Protein AF-A0A1B3Z9E2-F1 (afdb_monomer_lite)

Organism: NCBI:txid1560345

Structure (mmCIF, N/CA/C/O backbone):
data_AF-A0A1B3Z9E2-F1
#
_entry.id   AF-A0A1B3Z9E2-F1
#
loop_
_atom_site.group_PDB
_atom_site.id
_atom_site.type_symbol
_atom_site.label_atom_id
_atom_site.label_alt_id
_atom_site.label_comp_id
_atom_site.label_asym_id
_atom_site.label_entity_id
_atom_site.label_seq_id
_atom_site.pdbx_PDB_ins_code
_atom_site.Cartn_x
_atom_site.Cartn_y
_atom_site.Cartn_z
_atom_site.occupancy
_atom_site.B_iso_or_equiv
_atom_site.auth_seq_id
_atom_site.auth_comp_id
_atom_site.auth_asym_id
_atom_site.auth_atom_id
_atom_site.pdbx_PDB_model_num
ATOM 1 N N . MET A 1 1 ? 8.200 -17.751 -36.119 1.00 38.03 1 MET A N 1
ATOM 2 C CA . MET A 1 1 ? 8.142 -16.337 -35.688 1.00 38.03 1 MET A CA 1
ATOM 3 C C . MET A 1 1 ? 7.531 -16.308 -34.297 1.00 38.03 1 MET A C 1
ATOM 5 O O . MET A 1 1 ? 6.371 -16.667 -34.163 1.00 38.03 1 MET A O 1
ATOM 9 N N . GLY A 1 2 ? 8.327 -16.031 -33.260 1.00 41.66 2 GLY A N 1
ATOM 10 C CA . GLY A 1 2 ? 7.813 -15.910 -31.889 1.00 41.66 2 GLY A CA 1
ATOM 11 C C . GLY A 1 2 ? 6.979 -14.632 -31.743 1.00 41.66 2 GLY A C 1
ATOM 12 O O . GLY A 1 2 ? 7.278 -13.664 -32.445 1.00 41.66 2 GLY A O 1
ATOM 13 N N . PRO A 1 3 ? 5.933 -14.608 -30.899 1.00 48.88 3 PRO A N 1
ATOM 14 C CA . PRO A 1 3 ? 5.081 -13.432 -30.778 1.00 48.88 3 PRO A CA 1
ATOM 15 C C . PRO A 1 3 ? 5.904 -12.228 -30.313 1.00 48.88 3 PRO A C 1
ATOM 17 O O . PRO A 1 3 ? 6.650 -12.303 -29.331 1.00 48.88 3 PRO A O 1
ATOM 20 N N . ALA A 1 4 ? 5.771 -11.132 -31.062 1.00 44.56 4 ALA A N 1
ATOM 21 C CA . ALA A 1 4 ? 6.327 -9.832 -30.737 1.00 44.56 4 ALA A CA 1
ATOM 22 C C . ALA A 1 4 ? 5.956 -9.474 -29.293 1.00 44.56 4 ALA A C 1
ATOM 24 O O . ALA A 1 4 ? 4.788 -9.456 -28.917 1.00 44.56 4 ALA A O 1
ATOM 25 N N . ARG A 1 5 ? 6.969 -9.245 -28.458 1.00 46.78 5 ARG A N 1
ATOM 26 C CA . ARG A 1 5 ? 6.786 -8.751 -27.095 1.00 46.78 5 ARG A CA 1
ATOM 27 C C . ARG A 1 5 ? 6.365 -7.288 -27.200 1.00 46.78 5 ARG A C 1
ATOM 29 O O . ARG A 1 5 ? 7.228 -6.439 -27.398 1.00 46.78 5 ARG A O 1
ATOM 36 N N . ASP A 1 6 ? 5.069 -7.005 -27.101 1.00 46.88 6 ASP A N 1
ATOM 37 C CA . ASP A 1 6 ? 4.527 -5.645 -27.048 1.00 46.88 6 ASP A CA 1
ATOM 38 C C . ASP A 1 6 ? 5.304 -4.768 -26.040 1.00 46.88 6 ASP A C 1
ATOM 40 O O . ASP A 1 6 ? 5.211 -4.991 -24.827 1.00 46.88 6 ASP A O 1
ATOM 44 N N . PRO A 1 7 ? 6.052 -3.741 -26.490 1.00 50.72 7 PRO A N 1
ATOM 45 C CA . PRO A 1 7 ? 6.825 -2.856 -25.607 1.00 50.72 7 PRO A CA 1
ATOM 46 C C . PRO A 1 7 ? 5.937 -1.887 -24.799 1.00 50.72 7 PRO A C 1
ATOM 48 O O . PRO A 1 7 ? 6.414 -1.184 -23.898 1.00 50.72 7 PRO A O 1
ATOM 51 N N . ASN A 1 8 ? 4.639 -1.873 -25.118 1.00 43.44 8 ASN A N 1
ATOM 52 C CA . ASN A 1 8 ? 3.592 -1.058 -24.510 1.00 43.44 8 ASN A CA 1
ATOM 53 C C . ASN A 1 8 ? 2.615 -1.871 -23.652 1.00 43.44 8 ASN A C 1
ATOM 55 O O . ASN A 1 8 ? 1.510 -1.409 -23.376 1.00 43.44 8 ASN A O 1
ATOM 59 N N . ARG A 1 9 ? 2.999 -3.075 -23.203 1.00 51.78 9 ARG A N 1
ATOM 60 C CA . ARG A 1 9 ? 2.194 -3.804 -22.223 1.00 51.78 9 ARG A CA 1
ATOM 61 C C . ARG A 1 9 ? 2.113 -2.948 -20.961 1.00 51.78 9 ARG A C 1
ATOM 63 O O . ARG A 1 9 ? 3.107 -2.790 -20.252 1.00 51.78 9 ARG A O 1
ATOM 70 N N . ASN A 1 10 ? 0.943 -2.345 -20.759 1.00 43.31 10 ASN A N 1
ATOM 71 C CA . ASN A 1 10 ? 0.553 -1.633 -19.554 1.00 43.31 10 ASN A CA 1
ATOM 72 C C . ASN A 1 10 ? 1.076 -2.454 -18.367 1.00 43.31 10 ASN A C 1
ATOM 74 O O . ASN A 1 10 ? 0.754 -3.639 -18.266 1.00 43.31 10 ASN A O 1
ATOM 78 N N . LEU A 1 11 ? 1.996 -1.891 -17.581 1.00 54.34 11 LEU A N 1
ATOM 79 C CA . LEU A 1 11 ? 2.680 -2.596 -16.496 1.00 54.34 11 LEU A CA 1
ATOM 80 C C . LEU A 1 11 ? 1.664 -2.823 -15.374 1.00 54.34 11 LEU A C 1
ATOM 82 O O . LEU A 1 11 ? 1.611 -2.088 -14.395 1.00 54.34 11 LEU A O 1
ATOM 86 N N . THR A 1 12 ? 0.801 -3.821 -15.551 1.00 54.34 12 THR A N 1
ATOM 87 C CA . THR A 1 12 ? -0.144 -4.259 -14.532 1.00 54.34 12 THR A CA 1
ATOM 88 C C . THR A 1 12 ? 0.653 -5.023 -13.488 1.00 54.34 12 THR A C 1
ATOM 90 O O . THR A 1 12 ? 0.893 -6.223 -13.619 1.00 54.34 12 THR A O 1
ATOM 93 N N . ILE A 1 13 ? 1.127 -4.308 -12.469 1.00 66.00 13 ILE A N 1
ATOM 94 C CA . ILE A 1 13 ? 1.705 -4.937 -11.286 1.00 66.00 13 ILE A CA 1
ATOM 95 C C . ILE A 1 13 ? 0.534 -5.447 -10.455 1.00 66.00 13 ILE A C 1
ATOM 97 O O . ILE A 1 13 ? -0.182 -4.671 -9.826 1.00 66.00 13 ILE A O 1
ATOM 101 N N . ASN A 1 14 ? 0.310 -6.758 -10.513 1.00 65.00 14 ASN A N 1
ATOM 102 C CA . ASN A 1 14 ? -0.758 -7.405 -9.769 1.00 65.00 14 ASN A CA 1
ATOM 103 C C . ASN A 1 14 ? -0.304 -7.569 -8.314 1.00 65.00 14 ASN A C 1
ATOM 105 O O . ASN A 1 14 ? 0.360 -8.540 -7.954 1.00 65.00 14 ASN A O 1
ATOM 109 N N . LEU A 1 15 ? -0.600 -6.564 -7.495 1.00 73.50 15 LEU A N 1
ATOM 110 C CA . LEU A 1 15 ? -0.377 -6.620 -6.058 1.00 73.50 15 LEU A CA 1
ATOM 111 C C . LEU A 1 15 ? -1.547 -7.383 -5.436 1.00 73.50 15 LEU A C 1
ATOM 113 O O . LEU A 1 15 ? -2.674 -6.898 -5.423 1.00 73.50 15 LEU A O 1
ATOM 117 N N . ALA A 1 16 ? -1.278 -8.603 -4.980 1.00 75.94 16 ALA A N 1
ATOM 118 C CA . ALA A 1 16 ? -2.265 -9.411 -4.280 1.00 75.94 16 ALA A CA 1
ATOM 119 C C . ALA A 1 16 ? -2.265 -9.034 -2.789 1.00 75.94 16 ALA A C 1
ATOM 121 O O . ALA A 1 16 ? -1.224 -9.137 -2.124 1.00 75.94 16 ALA A O 1
ATOM 122 N N . PHE A 1 17 ? -3.407 -8.547 -2.304 1.00 78.75 17 PHE A N 1
ATOM 123 C CA . PHE A 1 17 ? -3.625 -8.095 -0.929 1.00 78.75 17 PHE A CA 1
ATOM 124 C C . PHE A 1 17 ? -4.496 -9.113 -0.190 1.00 78.75 17 PHE A C 1
ATOM 126 O O . PHE A 1 17 ? -5.661 -8.866 0.094 1.00 78.75 17 PHE A O 1
ATOM 133 N N . ASP A 1 18 ? -3.940 -10.299 0.037 1.00 79.62 18 ASP A N 1
ATOM 134 C CA . ASP A 1 18 ? -4.629 -11.403 0.707 1.00 79.62 18 ASP A CA 1
ATOM 135 C C . ASP A 1 18 ? -4.357 -11.414 2.218 1.00 79.62 18 ASP A C 1
ATOM 137 O O . ASP A 1 18 ? -3.567 -10.637 2.746 1.00 79.62 18 ASP A O 1
ATOM 141 N N . ASP A 1 19 ? -4.939 -12.383 2.916 1.00 81.69 19 ASP A N 1
ATOM 142 C CA . ASP A 1 19 ? -4.734 -12.618 4.351 1.00 81.69 19 ASP A CA 1
ATOM 143 C C . ASP A 1 19 ? -3.245 -12.724 4.742 1.00 81.69 19 ASP A C 1
ATOM 145 O O . ASP A 1 19 ? -2.799 -12.167 5.741 1.00 81.69 19 ASP A O 1
ATOM 149 N N . ALA A 1 20 ? -2.439 -13.368 3.890 1.00 82.81 20 ALA A N 1
ATOM 150 C CA . ALA A 1 20 ? -0.996 -13.493 4.088 1.00 82.81 20 ALA A CA 1
ATOM 151 C C . ALA A 1 20 ? -0.253 -12.148 4.012 1.00 82.81 20 ALA A C 1
ATOM 153 O O . ALA A 1 20 ? 0.856 -12.029 4.527 1.00 82.81 20 ALA A O 1
ATOM 154 N N . PHE A 1 21 ? -0.830 -11.147 3.341 1.00 84.50 21 PHE A N 1
ATOM 155 C CA . PHE A 1 21 ? -0.288 -9.795 3.322 1.00 84.50 21 PHE A CA 1
ATOM 156 C C . PHE A 1 21 ? -0.539 -9.110 4.669 1.00 84.50 21 PHE A C 1
ATOM 158 O O . PHE A 1 21 ? 0.408 -8.582 5.242 1.00 84.50 21 PHE A O 1
ATOM 165 N N . VAL A 1 22 ? -1.761 -9.204 5.209 1.00 84.00 22 VAL A N 1
ATOM 166 C CA . VAL A 1 22 ? -2.102 -8.705 6.557 1.00 84.00 22 VAL A CA 1
ATOM 167 C C . VAL A 1 22 ? -1.177 -9.321 7.588 1.00 84.00 22 VAL A C 1
ATOM 169 O O . VAL A 1 22 ? -0.385 -8.609 8.180 1.00 84.00 22 VAL A O 1
ATOM 172 N N . GLN A 1 23 ? -1.137 -10.650 7.6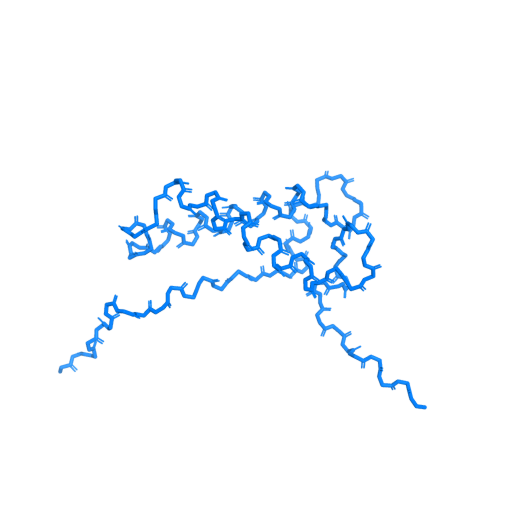82 1.00 85.56 23 GLN A N 1
ATOM 173 C CA . GLN A 1 23 ? -0.307 -11.354 8.668 1.00 8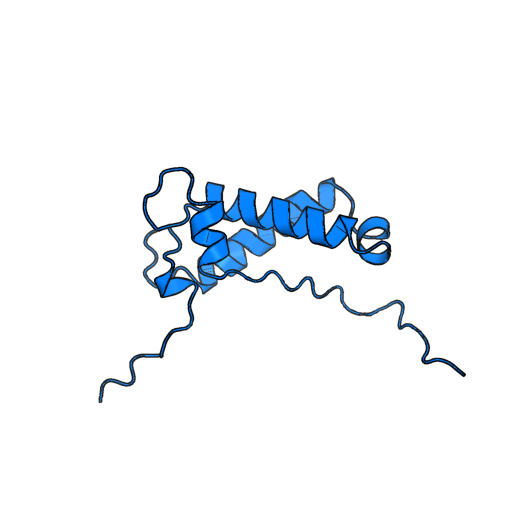5.56 23 GLN A CA 1
ATOM 174 C C . GLN A 1 23 ? 1.194 -11.042 8.577 1.00 85.56 23 GLN A C 1
ATOM 176 O O . GLN A 1 23 ? 1.935 -11.287 9.524 1.00 85.56 23 GLN A O 1
ATOM 181 N N . ARG A 1 24 ? 1.675 -10.564 7.423 1.00 87.38 24 ARG A N 1
ATOM 182 C CA . ARG A 1 24 ? 3.091 -10.246 7.221 1.00 87.38 24 ARG A CA 1
ATOM 183 C C . ARG A 1 24 ? 3.441 -8.796 7.536 1.00 87.38 24 ARG A C 1
ATOM 185 O O . ARG A 1 24 ? 4.605 -8.530 7.830 1.00 87.38 24 ARG A O 1
ATOM 192 N N . TYR A 1 25 ? 2.487 -7.881 7.402 1.00 88.06 25 TYR A N 1
ATOM 193 C CA . TYR A 1 25 ? 2.712 -6.445 7.570 1.00 88.06 25 TYR A CA 1
ATOM 194 C C . TYR A 1 25 ? 1.983 -5.846 8.777 1.00 88.06 25 TYR A C 1
ATOM 196 O O . TYR A 1 25 ? 2.296 -4.712 9.113 1.00 88.06 25 TYR A O 1
ATOM 204 N N . ASP A 1 26 ? 1.096 -6.605 9.423 1.00 87.94 26 ASP A N 1
ATOM 205 C CA . ASP A 1 26 ? 0.483 -6.331 10.727 1.00 87.94 26 ASP A CA 1
ATOM 206 C C . ASP A 1 26 ? 1.557 -6.520 11.804 1.00 87.94 26 ASP A C 1
ATOM 208 O O . ASP A 1 26 ? 1.823 -7.628 12.282 1.00 87.94 26 ASP A O 1
ATOM 212 N N . ALA A 1 27 ? 2.292 -5.442 12.068 1.00 85.12 27 ALA A N 1
ATOM 213 C CA . ALA A 1 27 ? 3.448 -5.449 12.948 1.00 85.12 27 ALA A CA 1
ATOM 214 C C . ALA A 1 27 ? 3.028 -5.408 14.418 1.00 85.12 27 ALA A C 1
ATOM 216 O O . ALA A 1 27 ? 3.761 -5.916 15.272 1.00 85.12 27 ALA A O 1
ATOM 217 N N . ASP A 1 28 ? 1.875 -4.804 14.706 1.00 86.06 28 ASP A N 1
ATOM 218 C CA . ASP A 1 28 ? 1.326 -4.710 16.054 1.00 86.06 28 ASP A CA 1
ATOM 219 C C . ASP A 1 28 ? 0.403 -5.885 16.424 1.00 86.06 28 ASP A C 1
ATOM 221 O O . ASP A 1 28 ? 0.030 -6.020 17.590 1.00 86.06 28 ASP A O 1
ATOM 225 N N . LEU A 1 29 ? 0.138 -6.794 15.476 1.00 85.19 29 LEU A N 1
ATOM 226 C CA . LEU A 1 29 ? -0.728 -7.968 15.628 1.00 85.19 29 LEU A CA 1
ATOM 227 C C . LEU A 1 29 ? -2.159 -7.584 16.027 1.00 85.19 29 LEU A C 1
ATOM 229 O O . LEU A 1 29 ? -2.831 -8.321 16.760 1.00 85.19 29 LEU A O 1
ATOM 233 N N . SER A 1 30 ? -2.628 -6.431 15.549 1.00 86.44 30 SER A N 1
ATOM 234 C CA . SER A 1 30 ? -3.993 -5.951 15.772 1.00 86.44 30 SER A CA 1
ATOM 235 C C . SER A 1 30 ? -5.027 -6.733 14.963 1.00 86.44 30 SER A C 1
ATOM 237 O O . SER A 1 30 ? -6.220 -6.702 15.281 1.00 86.44 30 SER A O 1
ATOM 239 N N . GLY A 1 31 ? -4.590 -7.468 13.937 1.00 84.38 31 GLY A N 1
ATOM 240 C CA . GLY A 1 31 ? -5.449 -8.154 12.978 1.00 84.38 31 GLY A CA 1
ATOM 241 C C . GLY A 1 31 ? -5.943 -7.249 11.845 1.00 84.38 31 GLY A C 1
ATOM 242 O O . GLY A 1 31 ? -6.726 -7.706 11.001 1.00 84.38 31 GLY A O 1
ATOM 243 N N . THR A 1 32 ? -5.495 -5.992 11.802 1.00 89.19 32 THR A N 1
ATOM 244 C CA . THR A 1 32 ? -5.782 -5.026 10.737 1.00 89.19 32 THR A CA 1
ATOM 245 C C . THR A 1 32 ? -4.484 -4.375 10.255 1.00 89.19 32 THR A C 1
ATOM 247 O O . THR A 1 32 ? -3.443 -4.490 10.887 1.00 89.19 32 THR A O 1
ATOM 250 N N . LEU A 1 33 ? -4.507 -3.746 9.078 1.00 89.88 33 LEU A N 1
ATOM 251 C CA . LEU A 1 33 ? -3.379 -2.958 8.585 1.00 89.88 33 LEU A CA 1
ATOM 252 C C . LEU A 1 33 ? -3.703 -1.480 8.668 1.00 89.88 33 LEU A C 1
ATOM 254 O O . LEU A 1 33 ? -4.600 -0.992 7.974 1.00 89.88 33 LEU A O 1
ATOM 258 N N . THR A 1 34 ? -2.903 -0.749 9.429 1.00 90.56 34 THR A N 1
ATOM 259 C CA . THR A 1 34 ? -2.918 0.710 9.382 1.00 90.56 34 THR A CA 1
ATOM 260 C C . THR A 1 34 ? -2.438 1.220 8.012 1.00 90.56 34 THR A C 1
ATOM 262 O O . THR A 1 34 ? -1.776 0.495 7.254 1.00 90.56 34 THR A O 1
ATOM 265 N N . PRO A 1 35 ? -2.707 2.489 7.655 1.00 87.75 35 PRO A N 1
ATOM 266 C CA . PRO A 1 35 ? -2.233 3.071 6.400 1.00 87.75 35 PRO A CA 1
ATOM 267 C C . PRO A 1 35 ? -0.709 2.990 6.247 1.00 87.75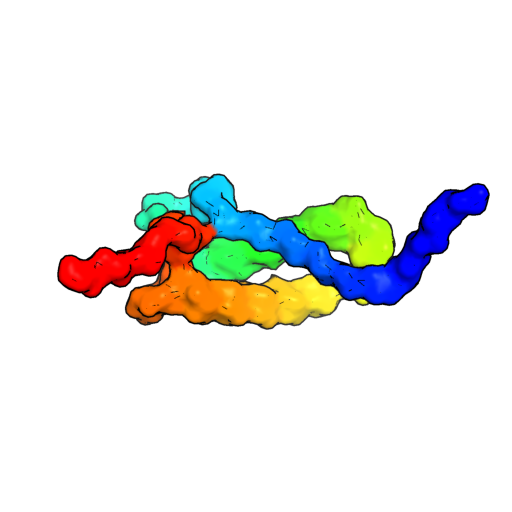 35 PRO A C 1
ATOM 269 O O . PRO A 1 35 ? -0.199 2.831 5.136 1.00 87.75 35 PRO A O 1
ATOM 272 N N . GLU A 1 36 ? 0.027 3.093 7.354 1.00 89.56 36 GLU A N 1
ATOM 273 C CA . GLU A 1 36 ? 1.488 3.042 7.375 1.00 89.56 36 GLU A CA 1
ATOM 274 C C . GLU A 1 36 ? 2.009 1.631 7.087 1.00 89.56 36 GLU A C 1
ATOM 276 O O . GLU A 1 36 ? 2.887 1.457 6.233 1.00 89.56 36 GLU A O 1
ATOM 281 N N . GLU A 1 37 ? 1.421 0.618 7.720 1.00 90.31 37 GLU A N 1
ATOM 282 C CA . GLU A 1 37 ? 1.745 -0.794 7.499 1.00 90.31 37 GLU A CA 1
ATOM 283 C C . GLU A 1 37 ? 1.359 -1.247 6.094 1.00 90.31 37 GLU A C 1
ATOM 285 O O . GLU A 1 37 ? 2.157 -1.859 5.374 1.00 90.31 37 GLU A O 1
ATOM 290 N N . PHE A 1 38 ? 0.168 -0.852 5.641 1.00 88.62 38 PHE A N 1
ATOM 291 C CA . PHE A 1 38 ? -0.290 -1.118 4.286 1.00 88.62 38 PHE A CA 1
ATOM 292 C C . PHE A 1 38 ? 0.654 -0.497 3.251 1.00 88.62 38 PHE A C 1
ATOM 294 O O . PHE A 1 38 ? 1.075 -1.158 2.296 1.00 88.62 38 PHE A O 1
ATOM 301 N N . LYS A 1 39 ? 1.069 0.759 3.460 1.00 90.19 39 LYS A N 1
ATOM 302 C CA . LYS A 1 39 ? 2.046 1.446 2.605 1.00 90.19 39 LYS A CA 1
ATOM 303 C C . LYS A 1 39 ? 3.400 0.740 2.599 1.00 90.19 39 LYS A C 1
ATOM 305 O O . LYS A 1 39 ? 4.005 0.594 1.533 1.00 90.19 39 LYS A O 1
ATOM 310 N N . ALA A 1 40 ? 3.874 0.273 3.753 1.00 90.25 40 ALA A N 1
ATOM 311 C CA . ALA A 1 40 ? 5.115 -0.487 3.850 1.00 90.25 40 ALA A CA 1
ATOM 312 C C . ALA A 1 40 ? 5.045 -1.796 3.044 1.00 90.25 40 ALA A C 1
ATOM 314 O O . ALA A 1 40 ? 5.982 -2.106 2.298 1.00 90.25 40 ALA A O 1
ATOM 315 N N . GLY A 1 41 ? 3.921 -2.513 3.117 1.00 88.94 41 GLY A N 1
ATOM 316 C CA . GLY A 1 41 ? 3.711 -3.740 2.354 1.00 88.94 41 GLY A CA 1
ATOM 317 C C . GLY A 1 41 ? 3.574 -3.512 0.849 1.00 88.94 41 GLY A C 1
ATOM 318 O O . GLY A 1 41 ? 4.219 -4.207 0.057 1.00 88.94 41 GLY A O 1
ATOM 319 N N . VAL A 1 42 ? 2.822 -2.483 0.437 1.00 88.88 42 VAL A N 1
ATOM 320 C CA . VAL A 1 42 ? 2.704 -2.068 -0.972 1.00 88.88 42 VAL A CA 1
ATOM 321 C C . VAL A 1 42 ? 4.083 -1.716 -1.523 1.00 88.88 42 VAL A C 1
ATOM 323 O O . VAL A 1 42 ? 4.440 -2.167 -2.609 1.00 88.88 42 VAL A O 1
ATOM 326 N N . ARG A 1 43 ? 4.900 -0.973 -0.764 1.00 90.31 43 ARG A N 1
ATOM 327 C CA . ARG A 1 43 ? 6.273 -0.627 -1.155 1.00 90.31 43 ARG A CA 1
ATOM 328 C C . ARG A 1 43 ? 7.150 -1.847 -1.360 1.00 90.31 43 ARG A C 1
ATOM 330 O O . ARG A 1 43 ? 7.848 -1.921 -2.370 1.00 90.31 43 ARG A O 1
ATOM 337 N N . ALA A 1 44 ? 7.129 -2.788 -0.422 1.00 89.62 44 ALA A N 1
ATOM 338 C CA . ALA A 1 44 ? 7.934 -3.999 -0.511 1.00 89.62 44 ALA A CA 1
ATOM 339 C C . ALA A 1 44 ? 7.552 -4.832 -1.744 1.00 89.62 44 ALA A C 1
ATOM 341 O O . ALA A 1 44 ? 8.422 -5.161 -2.550 1.00 89.62 44 ALA A O 1
ATOM 342 N N . ARG A 1 45 ? 6.253 -5.081 -1.950 1.00 86.38 45 ARG A N 1
ATOM 343 C CA . ARG A 1 45 ? 5.757 -5.821 -3.118 1.00 86.38 45 ARG A CA 1
ATOM 344 C C . ARG A 1 45 ? 6.008 -5.094 -4.434 1.00 86.38 45 ARG A C 1
ATOM 346 O O . ARG A 1 45 ? 6.381 -5.732 -5.413 1.00 86.38 45 ARG A O 1
ATOM 353 N N . LEU A 1 46 ? 5.835 -3.772 -4.471 1.00 86.81 46 LEU A N 1
ATOM 354 C CA . LEU A 1 46 ? 6.107 -2.986 -5.671 1.00 86.81 46 LEU A CA 1
ATOM 355 C C . LEU A 1 46 ? 7.592 -3.053 -6.030 1.00 86.81 46 LEU A C 1
ATOM 357 O O . LEU A 1 46 ? 7.932 -3.277 -7.188 1.00 86.81 46 LEU A O 1
ATOM 361 N N . ARG A 1 47 ? 8.479 -2.913 -5.041 1.00 87.81 47 ARG A N 1
ATOM 362 C CA . ARG A 1 47 ? 9.925 -3.021 -5.249 1.00 87.81 47 ARG A CA 1
ATOM 363 C C . ARG A 1 47 ? 10.327 -4.415 -5.721 1.00 87.81 47 ARG A C 1
ATOM 365 O O . ARG A 1 47 ? 11.114 -4.514 -6.654 1.00 87.81 47 ARG A O 1
ATOM 372 N N . GLU A 1 48 ? 9.769 -5.464 -5.125 1.00 87.81 48 GLU A N 1
ATOM 373 C CA . GLU A 1 48 ? 9.999 -6.853 -5.537 1.00 87.81 48 GLU A CA 1
ATOM 374 C C . GLU A 1 48 ? 9.515 -7.110 -6.971 1.00 87.81 48 GLU A C 1
ATOM 376 O O . GLU A 1 48 ? 10.241 -7.696 -7.774 1.00 87.81 48 GLU A O 1
ATOM 381 N N . ALA A 1 49 ? 8.330 -6.610 -7.333 1.00 84.56 49 ALA A N 1
ATOM 382 C CA . ALA A 1 49 ? 7.791 -6.726 -8.685 1.00 84.56 49 ALA A CA 1
ATOM 383 C C . ALA A 1 49 ? 8.622 -5.950 -9.717 1.00 84.56 49 ALA A C 1
ATOM 385 O O . ALA A 1 49 ? 8.817 -6.426 -10.836 1.00 84.56 49 ALA A O 1
ATOM 386 N N . VAL A 1 50 ? 9.120 -4.765 -9.347 1.00 86.19 50 VAL A N 1
ATOM 387 C CA . VAL A 1 50 ? 10.025 -3.972 -10.185 1.00 86.19 50 VAL A CA 1
ATOM 388 C C . VAL A 1 50 ? 11.360 -4.687 -10.358 1.00 86.19 50 VAL A C 1
ATOM 390 O O . VAL A 1 50 ? 11.847 -4.783 -11.478 1.00 86.19 50 VAL A O 1
ATOM 393 N N . ASP A 1 51 ? 11.944 -5.215 -9.284 1.00 86.31 51 ASP A N 1
ATOM 394 C CA . ASP A 1 51 ? 13.244 -5.885 -9.344 1.00 86.31 51 ASP A CA 1
ATOM 395 C C . ASP A 1 51 ? 13.182 -7.208 -10.120 1.00 86.31 51 ASP A C 1
ATOM 397 O O . ASP A 1 51 ? 14.052 -7.483 -10.946 1.00 86.31 51 ASP A O 1
ATOM 401 N N . SER A 1 52 ? 12.091 -7.960 -9.952 1.00 85.12 52 SER A N 1
ATOM 402 C CA . SER A 1 52 ? 11.826 -9.208 -10.679 1.00 85.12 52 SER A CA 1
ATOM 403 C C . SER A 1 52 ? 11.484 -8.991 -12.158 1.00 85.12 52 SER A C 1
ATOM 405 O O . SER A 1 52 ? 11.502 -9.943 -12.940 1.00 85.12 52 SER A O 1
ATOM 407 N N . ASN A 1 53 ? 11.160 -7.759 -12.570 1.00 82.25 53 ASN A N 1
ATOM 408 C CA . ASN A 1 53 ? 10.802 -7.435 -13.946 1.00 82.25 53 ASN A CA 1
ATOM 409 C C . ASN A 1 53 ? 11.767 -6.393 -14.544 1.00 82.25 53 ASN A C 1
ATOM 411 O O . ASN A 1 53 ? 11.603 -5.194 -14.318 1.00 82.25 53 ASN A O 1
ATOM 415 N N . PRO A 1 54 ? 12.717 -6.796 -15.407 1.00 82.19 54 PRO A N 1
ATOM 416 C CA . PRO A 1 54 ? 13.692 -5.870 -15.982 1.00 82.19 54 PRO A CA 1
ATOM 417 C C . PRO A 1 54 ? 13.052 -4.741 -16.808 1.00 82.19 54 PRO A C 1
ATOM 419 O O . PRO A 1 54 ? 13.594 -3.639 -16.855 1.00 82.19 54 PRO A O 1
ATOM 422 N N . ALA A 1 55 ? 11.877 -4.963 -17.412 1.00 83.19 55 ALA A N 1
ATOM 423 C CA . ALA A 1 55 ? 11.148 -3.912 -18.123 1.00 83.19 55 ALA A CA 1
ATOM 424 C C . ALA A 1 55 ? 10.523 -2.885 -17.163 1.00 83.19 55 ALA A C 1
ATOM 426 O O . ALA A 1 55 ? 10.477 -1.696 -17.480 1.00 83.19 55 ALA A O 1
ATOM 427 N N . ALA A 1 56 ? 10.068 -3.333 -15.989 1.00 82.62 56 ALA A N 1
ATOM 428 C CA . ALA A 1 56 ? 9.621 -2.448 -14.919 1.00 82.62 56 ALA A CA 1
ATOM 429 C C . ALA A 1 56 ? 10.808 -1.666 -14.351 1.00 82.62 56 ALA A C 1
ATOM 431 O O . ALA A 1 56 ? 10.740 -0.448 -14.272 1.00 82.62 56 ALA A O 1
ATOM 432 N N . LYS A 1 57 ? 11.923 -2.342 -14.047 1.00 83.94 57 LYS A N 1
ATOM 433 C CA . LYS A 1 57 ? 13.159 -1.735 -13.528 1.00 83.94 57 LYS A CA 1
ATOM 434 C C . LYS A 1 57 ? 13.736 -0.657 -14.445 1.00 83.94 57 LYS A C 1
ATOM 436 O O . LYS A 1 57 ? 14.232 0.351 -13.961 1.00 83.94 57 LYS A O 1
ATOM 441 N N . ALA A 1 58 ? 13.633 -0.841 -15.761 1.00 86.25 58 ALA A N 1
ATOM 442 C CA . ALA A 1 58 ? 14.074 0.151 -16.741 1.00 86.25 58 ALA A CA 1
ATOM 443 C C . ALA A 1 58 ? 13.155 1.386 -16.832 1.00 86.25 58 ALA A C 1
ATOM 445 O O . ALA A 1 58 ? 13.599 2.441 -17.276 1.00 86.25 58 ALA A O 1
ATOM 446 N N . LYS A 1 59 ? 11.878 1.265 -16.442 1.00 83.50 59 LYS A N 1
ATOM 447 C CA . LYS A 1 59 ? 10.866 2.333 -16.554 1.00 83.50 59 LYS A CA 1
ATOM 448 C C . LYS A 1 59 ? 10.511 2.993 -15.216 1.00 83.50 59 LYS A C 1
ATOM 450 O O . LYS A 1 59 ? 10.060 4.135 -15.198 1.00 83.50 59 LYS A O 1
ATOM 455 N N . ILE A 1 60 ? 10.663 2.276 -14.107 1.00 83.94 60 ILE A N 1
ATOM 456 C CA . ILE A 1 60 ? 10.243 2.684 -12.768 1.00 83.94 60 ILE A CA 1
ATOM 457 C C . ILE A 1 60 ? 11.494 2.983 -11.945 1.00 83.94 60 ILE A C 1
ATOM 459 O O . ILE A 1 60 ? 12.211 2.082 -11.516 1.00 83.94 60 ILE A O 1
ATOM 463 N N . THR A 1 61 ? 11.743 4.271 -11.723 1.00 84.75 61 THR A N 1
ATOM 464 C CA . THR A 1 61 ? 12.813 4.760 -10.848 1.00 84.75 61 THR A CA 1
ATOM 465 C C . THR A 1 61 ? 12.417 4.648 -9.370 1.00 84.75 61 THR A C 1
ATOM 467 O O . THR A 1 61 ? 11.225 4.579 -9.058 1.00 84.75 61 THR A O 1
ATOM 470 N N . PRO A 1 62 ? 13.382 4.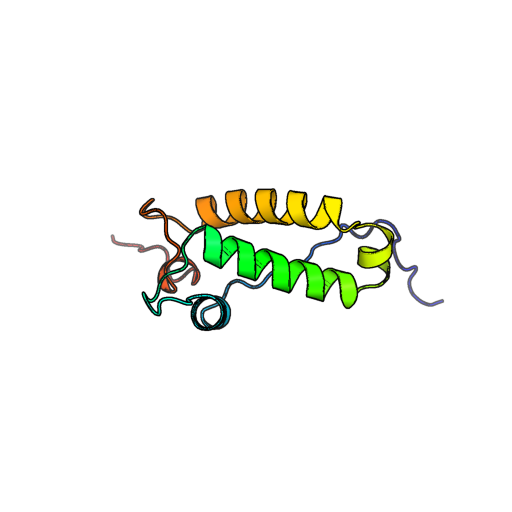685 -8.432 1.00 79.25 62 PRO A N 1
ATOM 471 C CA . PRO A 1 62 ? 13.093 4.688 -6.994 1.00 79.25 62 PRO A CA 1
ATOM 472 C C . PRO A 1 62 ? 12.141 5.816 -6.565 1.00 79.25 62 PRO A C 1
ATOM 474 O O . PRO A 1 62 ? 11.270 5.608 -5.726 1.00 79.25 62 PRO A O 1
ATOM 477 N N . GLU A 1 63 ? 12.252 6.990 -7.185 1.00 82.62 63 GLU A N 1
ATOM 478 C CA . GLU A 1 63 ? 11.360 8.131 -6.938 1.00 82.62 63 GLU A CA 1
ATOM 479 C C . GLU A 1 63 ? 9.925 7.852 -7.412 1.00 82.62 63 GLU A C 1
ATOM 481 O O . GLU A 1 63 ? 8.949 8.201 -6.741 1.00 82.62 63 GLU A O 1
ATOM 486 N N . ASN A 1 64 ? 9.780 7.158 -8.546 1.00 87.06 64 ASN A N 1
ATOM 487 C CA . ASN A 1 64 ? 8.476 6.738 -9.047 1.00 87.06 64 ASN A CA 1
ATOM 488 C C . ASN A 1 64 ? 7.851 5.653 -8.166 1.00 87.06 64 ASN A C 1
ATOM 490 O O . ASN A 1 64 ? 6.630 5.647 -8.027 1.00 87.06 64 ASN A O 1
ATOM 494 N N . ILE A 1 65 ? 8.654 4.774 -7.547 1.00 86.06 65 ILE A N 1
ATOM 495 C CA . ILE A 1 65 ? 8.157 3.766 -6.597 1.00 86.06 65 ILE A CA 1
ATOM 496 C C . ILE A 1 65 ? 7.409 4.455 -5.458 1.00 86.06 65 ILE A C 1
ATOM 498 O O . ILE A 1 65 ? 6.251 4.129 -5.244 1.00 86.06 65 ILE A O 1
ATOM 502 N N . GLU A 1 66 ? 7.996 5.438 -4.774 1.00 87.75 66 GLU A N 1
ATOM 503 C CA . GLU A 1 66 ? 7.333 6.096 -3.632 1.00 87.75 66 GLU A CA 1
ATOM 504 C C . GLU A 1 66 ? 6.018 6.785 -4.027 1.00 87.75 66 GLU A C 1
ATOM 506 O O . GLU A 1 66 ? 5.016 6.703 -3.310 1.00 87.75 66 GLU A O 1
ATOM 511 N N . ARG A 1 67 ? 5.985 7.416 -5.207 1.00 88.69 67 ARG A N 1
ATOM 512 C CA . ARG A 1 67 ? 4.757 8.013 -5.751 1.00 88.69 67 ARG A CA 1
ATOM 513 C C . ARG A 1 67 ? 3.688 6.971 -6.065 1.00 88.69 67 ARG A C 1
ATOM 515 O O . ARG A 1 67 ? 2.518 7.185 -5.747 1.00 88.69 67 ARG A O 1
ATOM 522 N N . LEU A 1 68 ? 4.080 5.873 -6.711 1.00 87.75 68 LEU A N 1
ATOM 523 C CA . LEU A 1 68 ? 3.185 4.769 -7.042 1.00 87.75 68 LEU A CA 1
ATOM 524 C C . LEU A 1 68 ? 2.666 4.108 -5.773 1.00 87.75 68 LEU A C 1
ATOM 526 O O . LEU A 1 68 ? 1.470 3.898 -5.673 1.00 87.75 68 LEU A O 1
ATOM 530 N N . VAL A 1 69 ? 3.529 3.864 -4.787 1.00 89.50 69 VAL A N 1
ATOM 531 C CA . VAL A 1 69 ? 3.146 3.350 -3.471 1.00 89.50 69 VAL A CA 1
ATOM 532 C C . VAL A 1 69 ? 2.101 4.253 -2.849 1.00 89.50 69 VAL A C 1
ATOM 534 O O . VAL A 1 69 ? 1.033 3.766 -2.523 1.00 89.50 69 VAL A O 1
ATOM 537 N N . LYS A 1 70 ? 2.351 5.564 -2.741 1.00 88.75 70 LYS A N 1
ATOM 538 C CA . LYS A 1 70 ? 1.369 6.484 -2.153 1.00 88.75 70 LYS A CA 1
ATOM 539 C C . LYS A 1 70 ? 0.032 6.422 -2.892 1.00 88.75 70 LYS A C 1
ATOM 541 O O . LYS A 1 70 ? -0.998 6.288 -2.253 1.00 88.75 70 LYS A O 1
ATOM 546 N N . SER A 1 71 ? 0.050 6.495 -4.222 1.00 88.44 71 SER A N 1
ATOM 547 C CA . SER A 1 71 ? -1.173 6.503 -5.030 1.00 88.44 71 SER A CA 1
ATOM 548 C C . SER A 1 71 ? -1.930 5.172 -4.995 1.00 88.44 71 SER A C 1
ATOM 550 O O . SER A 1 71 ? -3.155 5.174 -4.912 1.00 88.44 71 SER A O 1
ATOM 552 N N . LEU A 1 72 ? -1.217 4.045 -5.048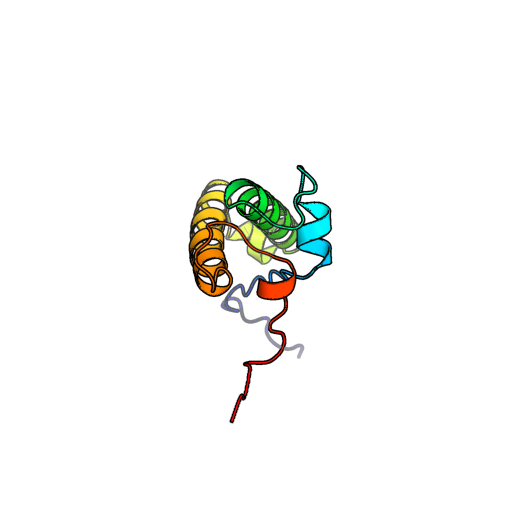 1.00 85.19 72 LEU A N 1
ATOM 553 C CA . LEU A 1 72 ? -1.789 2.704 -4.955 1.00 85.19 72 LEU A CA 1
ATOM 554 C C . LEU A 1 72 ? -2.316 2.445 -3.552 1.00 85.19 72 LEU A C 1
ATOM 556 O O . LEU A 1 72 ? -3.414 1.918 -3.427 1.00 85.19 72 LEU A O 1
ATOM 560 N N . SER A 1 73 ? -1.568 2.837 -2.520 1.00 86.62 73 SER A N 1
ATOM 561 C CA . SER A 1 73 ? -2.001 2.742 -1.133 1.00 86.62 73 SER A CA 1
ATOM 562 C C . SER A 1 73 ? -3.284 3.528 -0.921 1.00 86.62 73 SER A C 1
ATOM 564 O O . SER A 1 73 ? -4.259 2.908 -0.546 1.00 86.62 73 SER A O 1
ATOM 566 N N . ASP A 1 74 ? -3.343 4.818 -1.264 1.00 87.19 74 ASP A N 1
ATOM 567 C CA . ASP A 1 74 ? -4.558 5.646 -1.136 1.00 87.19 74 ASP A CA 1
ATOM 568 C C . ASP A 1 74 ? -5.775 5.017 -1.843 1.00 87.19 74 ASP A C 1
ATOM 570 O O . ASP A 1 74 ? -6.835 4.832 -1.244 1.00 87.19 74 ASP A O 1
ATOM 574 N N . GLN A 1 75 ? -5.615 4.652 -3.122 1.00 85.50 75 GLN A N 1
ATOM 575 C CA . GLN A 1 75 ? -6.707 4.104 -3.934 1.00 85.50 75 GLN A CA 1
ATOM 576 C C . GLN A 1 75 ? -7.178 2.742 -3.434 1.00 85.50 75 GLN A C 1
ATOM 578 O O . GLN A 1 75 ? -8.372 2.454 -3.444 1.00 85.50 75 GLN A O 1
ATOM 583 N N . THR A 1 76 ? -6.237 1.886 -3.044 1.00 84.06 76 THR A N 1
ATOM 584 C CA . THR A 1 76 ? -6.543 0.534 -2.583 1.00 84.06 76 THR A CA 1
ATOM 585 C C . THR A 1 76 ? -7.140 0.597 -1.189 1.00 84.06 76 THR A C 1
ATOM 587 O O . THR A 1 76 ? -8.192 0.020 -0.963 1.00 84.06 76 THR A O 1
ATOM 590 N N . PHE A 1 77 ? -6.540 1.375 -0.295 1.00 86.06 77 PHE A N 1
ATOM 591 C CA . PHE A 1 77 ? -7.030 1.587 1.057 1.00 86.06 77 PHE A CA 1
ATOM 592 C C . PHE A 1 77 ? -8.470 2.084 1.042 1.00 86.06 77 PHE A C 1
ATOM 594 O O . PHE A 1 77 ? -9.342 1.377 1.512 1.00 86.06 77 PHE A O 1
ATOM 601 N N . THR A 1 78 ? -8.757 3.184 0.344 1.00 85.50 78 THR A N 1
ATOM 602 C CA . THR A 1 78 ? -10.127 3.722 0.223 1.00 85.50 78 THR A CA 1
ATOM 603 C C . THR A 1 78 ? -11.119 2.723 -0.386 1.00 85.50 78 THR A C 1
ATOM 605 O O . THR A 1 78 ? -12.318 2.791 -0.138 1.00 85.50 78 THR A O 1
ATOM 608 N N . ARG A 1 79 ? -10.643 1.807 -1.237 1.00 85.31 79 ARG A N 1
ATOM 609 C CA . ARG A 1 79 ? -11.492 0.805 -1.890 1.00 85.31 79 ARG A CA 1
ATOM 610 C C . ARG A 1 79 ? -11.831 -0.372 -0.977 1.00 85.31 79 ARG A C 1
ATOM 612 O O . ARG A 1 79 ? -12.896 -0.960 -1.156 1.00 85.31 79 ARG A O 1
ATOM 619 N N . TYR A 1 80 ? -10.909 -0.754 -0.101 1.00 84.19 80 TYR A N 1
ATOM 620 C CA . TYR A 1 80 ? -11.061 -1.902 0.788 1.00 84.19 80 TYR A CA 1
ATOM 621 C C . TYR A 1 80 ? -11.552 -1.499 2.184 1.00 84.19 80 TYR A C 1
ATOM 623 O O . TYR A 1 80 ? -12.280 -2.283 2.771 1.00 84.19 80 TYR A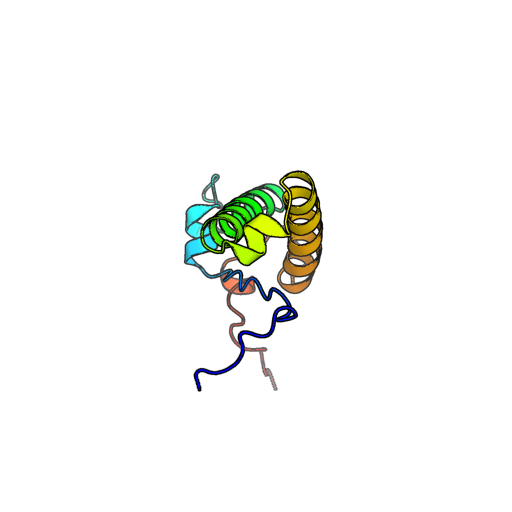 O 1
ATOM 631 N N . ASP A 1 81 ? -11.238 -0.293 2.662 1.00 87.19 81 ASP A N 1
ATOM 632 C CA . ASP A 1 81 ? -11.735 0.312 3.907 1.00 87.19 81 ASP A CA 1
ATOM 633 C C . ASP A 1 81 ? -13.211 0.697 3.724 1.00 87.19 81 ASP A C 1
ATOM 635 O O . ASP A 1 81 ? -13.557 1.829 3.376 1.00 87.19 81 ASP A O 1
ATOM 639 N N . VAL A 1 82 ? -14.087 -0.304 3.829 1.00 86.75 82 VAL A N 1
ATOM 640 C CA . VAL A 1 82 ? -15.528 -0.175 3.565 1.00 86.75 82 VAL A CA 1
ATOM 641 C C . VAL A 1 82 ? -16.230 0.434 4.770 1.00 86.75 82 VAL A C 1
ATOM 643 O O . VAL A 1 82 ? -17.234 1.133 4.611 1.00 86.75 82 VAL A O 1
ATOM 646 N N . ASN A 1 83 ? -15.746 0.132 5.975 1.00 86.12 83 ASN A N 1
ATOM 647 C CA . ASN A 1 83 ? -16.297 0.683 7.207 1.00 86.12 83 ASN A CA 1
ATOM 648 C C . ASN A 1 83 ? -15.732 2.078 7.540 1.00 86.12 83 ASN A C 1
ATOM 650 O O . ASN A 1 83 ? -16.283 2.730 8.430 1.00 86.12 83 ASN A O 1
ATOM 654 N N . HIS A 1 84 ? -14.723 2.554 6.798 1.00 86.00 84 HIS A N 1
ATOM 655 C CA . HIS A 1 84 ? -14.059 3.842 6.995 1.00 86.00 84 HIS A CA 1
ATOM 656 C C . HIS A 1 84 ? -13.506 4.003 8.414 1.00 86.00 84 HIS A C 1
ATOM 658 O O . HIS A 1 84 ? -13.567 5.094 8.991 1.00 86.00 84 HIS A O 1
ATOM 664 N N . ASP A 1 85 ? -13.003 2.909 8.993 1.00 87.19 85 ASP A N 1
ATOM 665 C CA . ASP A 1 85 ? -12.420 2.906 10.336 1.00 87.19 85 ASP A CA 1
ATOM 666 C C . ASP A 1 85 ? -10.941 3.320 10.345 1.00 87.19 85 ASP A C 1
ATOM 668 O O . ASP A 1 85 ? -10.370 3.564 11.411 1.00 87.19 85 ASP A O 1
ATOM 672 N N . GLY A 1 86 ? -10.345 3.488 9.161 1.00 86.94 86 GLY A N 1
ATOM 673 C CA . GLY A 1 86 ? -8.957 3.896 9.019 1.00 86.94 86 GLY A CA 1
ATOM 674 C C . GLY A 1 86 ? -7.964 2.749 9.193 1.00 86.94 86 GLY A C 1
ATOM 675 O O . GLY A 1 86 ? -6.771 3.023 9.359 1.00 86.94 86 GLY A O 1
ATOM 676 N N . ALA A 1 87 ? -8.404 1.494 9.084 1.00 88.75 87 ALA A N 1
ATOM 677 C CA . ALA A 1 87 ? -7.564 0.311 8.955 1.00 88.75 87 ALA A CA 1
ATOM 678 C C . ALA A 1 87 ? -8.133 -0.662 7.903 1.00 88.75 87 ALA A C 1
ATOM 680 O O . ALA A 1 87 ? -9.268 -0.549 7.467 1.00 88.75 87 ALA A O 1
ATOM 681 N N . LEU A 1 88 ? -7.320 -1.619 7.445 1.00 87.88 88 LEU A N 1
ATOM 682 C CA . LEU A 1 88 ? -7.781 -2.690 6.557 1.00 87.88 88 LEU A CA 1
ATOM 683 C C . LEU A 1 88 ? -7.781 -4.018 7.286 1.00 87.88 88 LEU A C 1
ATOM 685 O O . LEU A 1 88 ? -6.727 -4.600 7.554 1.00 87.88 88 LEU A O 1
ATOM 689 N N . SER A 1 89 ? -8.969 -4.537 7.550 1.00 86.81 89 SER A N 1
ATOM 690 C CA . SER A 1 89 ? -9.126 -5.856 8.148 1.00 86.81 89 SER A CA 1
ATOM 691 C C . SER A 1 89 ? -8.940 -6.971 7.114 1.00 86.81 89 SER A C 1
ATOM 693 O O . SER A 1 89 ? -9.263 -6.823 5.933 1.00 86.81 89 SER A O 1
ATOM 695 N N . ALA A 1 90 ? -8.531 -8.166 7.550 1.00 82.12 90 ALA A N 1
ATOM 696 C CA . ALA A 1 90 ? -8.510 -9.347 6.674 1.00 82.12 90 ALA A CA 1
ATOM 697 C C . ALA A 1 90 ? -9.892 -9.655 6.050 1.00 82.12 90 ALA A C 1
ATOM 699 O O . ALA A 1 90 ? -9.983 -10.158 4.929 1.00 82.12 90 ALA A O 1
ATOM 700 N N . ALA A 1 91 ? -10.974 -9.325 6.764 1.00 82.25 91 ALA A N 1
ATOM 701 C CA . ALA A 1 91 ? -12.348 -9.453 6.280 1.00 82.25 91 ALA A CA 1
ATOM 702 C C . ALA A 1 91 ? -12.699 -8.455 5.166 1.00 82.25 91 ALA A C 1
ATOM 704 O O . ALA A 1 91 ? -13.543 -8.762 4.332 1.00 82.25 91 ALA A O 1
ATOM 705 N N . GLU A 1 92 ? -12.059 -7.290 5.154 1.00 84.81 92 GLU A N 1
ATOM 706 C CA . GLU A 1 92 ? -12.241 -6.260 4.134 1.00 84.81 92 GLU A CA 1
ATOM 707 C C . GLU A 1 92 ? -11.413 -6.565 2.889 1.00 84.81 92 GLU A C 1
ATOM 709 O O . GLU A 1 92 ? -11.908 -6.482 1.767 1.00 84.81 92 GLU A O 1
ATOM 714 N N . LEU A 1 93 ? -10.173 -7.017 3.090 1.00 78.81 93 LEU A N 1
ATOM 715 C CA . LEU A 1 93 ? -9.259 -7.435 2.027 1.00 78.81 93 LEU A CA 1
ATOM 716 C C . LEU A 1 93 ? -9.705 -8.709 1.311 1.00 78.81 93 LEU A C 1
ATOM 718 O O . LEU A 1 93 ? -9.442 -8.881 0.121 1.00 78.81 93 LEU A O 1
ATOM 722 N N . LYS A 1 94 ? -10.431 -9.591 2.001 1.00 71.94 94 LYS A N 1
ATOM 723 C CA . LYS A 1 94 ? -11.187 -10.652 1.346 1.00 71.94 94 LYS A CA 1
ATOM 724 C C . LYS A 1 94 ? -12.477 -10.037 0.799 1.00 71.94 94 LYS A C 1
ATOM 726 O O . LYS A 1 94 ? -13.347 -9.719 1.604 1.00 71.94 94 LYS A O 1
ATOM 731 N N . PRO A 1 95 ? -12.701 -9.959 -0.526 1.00 57.44 95 PRO A N 1
ATOM 732 C CA . PRO A 1 95 ? -14.013 -9.632 -1.081 1.00 57.44 95 PRO A CA 1
ATOM 733 C C . PRO A 1 95 ? -14.990 -10.794 -0.815 1.00 57.44 95 PRO A C 1
ATOM 735 O O . PRO A 1 95 ? -15.392 -11.529 -1.715 1.00 57.44 95 PRO A O 1
ATOM 738 N N . SER A 1 96 ? -15.337 -11.021 0.450 1.00 45.62 96 SER A N 1
ATOM 739 C CA . SER A 1 96 ? -16.213 -12.094 0.891 1.00 45.62 96 SER A CA 1
ATOM 740 C C . SER A 1 96 ? -17.629 -11.559 0.892 1.00 45.62 96 SER A C 1
ATOM 742 O O . SER A 1 96 ? -18.015 -10.819 1.787 1.00 45.62 96 SER A O 1
ATOM 744 N N . LEU A 1 97 ? -18.378 -11.956 -0.138 1.00 46.91 97 LEU A N 1
ATOM 745 C CA . LEU A 1 97 ? -19.836 -11.912 -0.214 1.00 46.91 97 LEU A CA 1
ATOM 746 C C . LEU A 1 97 ? -20.457 -10.574 0.208 1.00 46.91 97 LEU A C 1
ATOM 748 O O . LEU A 1 97 ? -20.782 -10.335 1.370 1.00 46.91 97 LEU A O 1
ATOM 752 N N . ARG A 1 98 ? -20.781 -9.757 -0.802 1.00 45.94 98 ARG A N 1
ATOM 753 C CA . ARG A 1 98 ? -21.884 -8.793 -0.712 1.00 45.94 98 ARG A CA 1
ATOM 754 C C . ARG A 1 98 ? -23.048 -9.497 -0.005 1.00 45.94 98 ARG A C 1
ATOM 756 O O . ARG A 1 98 ? -23.594 -10.459 -0.546 1.00 45.94 98 ARG A O 1
ATOM 763 N N . LYS A 1 99 ? -23.379 -9.054 1.210 1.00 48.44 99 LYS A N 1
ATOM 764 C CA . LYS A 1 99 ? -24.573 -9.485 1.938 1.00 48.44 99 LYS A CA 1
ATOM 765 C C . LYS A 1 99 ? -25.775 -9.196 1.044 1.00 48.44 99 LYS A C 1
ATOM 767 O O . LYS A 1 99 ? -26.211 -8.055 0.950 1.00 48.44 99 LYS A O 1
ATOM 772 N N . ASN A 1 100 ? -26.293 -10.220 0.377 1.00 38.84 100 ASN A N 1
ATOM 773 C CA . ASN A 1 100 ? -27.644 -10.187 -0.153 1.00 38.84 100 ASN A CA 1
ATOM 774 C C . ASN A 1 100 ? -28.555 -10.600 1.008 1.00 38.84 100 ASN A C 1
ATOM 776 O O . ASN A 1 100 ? -28.904 -11.767 1.148 1.00 38.84 100 ASN A O 1
ATOM 780 N N . VAL A 1 101 ? -28.823 -9.652 1.909 1.00 47.97 101 VAL A N 1
ATOM 781 C CA . VAL A 1 101 ? -29.946 -9.759 2.844 1.00 47.97 101 VAL A CA 1
ATOM 782 C C . VAL A 1 101 ? -31.169 -9.255 2.087 1.00 47.97 101 VAL A C 1
ATOM 784 O O . VAL A 1 101 ? -31.246 -8.072 1.758 1.00 47.97 101 VAL A O 1
ATOM 787 N N . ALA A 1 102 ? -32.070 -10.183 1.777 1.00 40.97 102 ALA A N 1
ATOM 788 C CA . ALA A 1 102 ? -33.486 -9.937 1.540 1.00 40.97 102 ALA A CA 1
ATOM 789 C C . ALA A 1 102 ? -34.257 -10.736 2.594 1.00 40.97 102 ALA A C 1
ATOM 791 O O . ALA A 1 102 ? -33.805 -11.869 2.888 1.00 40.97 102 ALA A O 1
#

pLDDT: mean 77.56, std 15.91, range [38.03, 90.56]

Secondary structure (DSSP, 8-state):
-PPP--TT----------HHHHHHH-SS-SSEE-HHHHHHHHHHHHHHHHHH-HHHHHH--HHHHHHHHHHHHHHHHHHH-SS-SSSEEHHHHTT-------

Foldseek 3Di:
DPDDPPLPPPPPLPDQDAQVLCVVQVPVPPQWAALVSQLVSQLVSLVVSCVVDVSSVVVADPVNSNVCSVVCSVVVCVQQPPVVPRIHHNVSSPPPDDPPDD

Radius of gyration: 16.18 Å; chains: 1; bounding box: 48×24×52 Å

InterPro domains:
  IPR002048 EF-hand domain [PF13202] (23-40)
  IPR002048 EF-hand domain [PF13202] (75-94)
  IPR002048 EF-hand domain [PS50222] (13-48)
  IPR011992 EF-hand domain pair [SSF47473] (17-98)
  IPR018247 EF-Hand 1, calcium-binding site [PS00018] (81-93)

Sequence (102 aa):
MGPARDPNRNLTINLAFDDAFVQRYDADLSGTLTPEEFKAGVRARLREAVDSNPAAKAKITPENIERLVKSLSDQTFTRYDVNHDGALSAAELKPSLRKNVA